Protein AF-A0A960R2U3-F1 (afdb_monomer_lite)

pLDDT: mean 82.71, std 17.91, range [37.28, 98.25]

Sequence (118 aa):
MKTSFSLTLAGTAFAAFLAISAPAALHAGDPVASDDFSAAELSGKWNIAKGTWTISDGKLKGVELASDKHAAVATYVAPHTNSKVKLSFQLAGSDGFQLSFNHEKGHLFRVIVTGTGA

Structure (mmCIF, N/CA/C/O backbone):
data_AF-A0A960R2U3-F1
#
_entry.id   AF-A0A960R2U3-F1
#
loop_
_atom_site.group_PDB
_atom_site.id
_atom_site.type_symbol
_atom_site.label_atom_id
_atom_site.label_alt_id
_atom_site.label_comp_id
_atom_site.label_asym_id
_atom_site.label_entity_id
_atom_site.label_seq_id
_atom_site.pdbx_PDB_ins_code
_atom_site.Cartn_x
_atom_site.Cartn_y
_atom_site.Cartn_z
_atom_site.occupancy
_atom_site.B_iso_or_equiv
_atom_site.auth_seq_id
_atom_site.auth_comp_id
_atom_site.auth_asym_id
_atom_site.auth_atom_id
_atom_site.pdbx_PDB_model_num
ATOM 1 N N . MET A 1 1 ? 1.316 -5.048 -98.455 1.00 41.25 1 MET A N 1
ATOM 2 C CA . MET A 1 1 ? 1.355 -5.591 -97.082 1.00 41.25 1 MET A CA 1
ATOM 3 C C . MET A 1 1 ? 1.484 -4.403 -96.136 1.00 41.25 1 MET A C 1
ATOM 5 O O . MET A 1 1 ? 2.478 -3.700 -96.234 1.00 41.25 1 MET A O 1
ATOM 9 N N . LYS A 1 2 ? 0.448 -4.068 -95.357 1.00 37.28 2 LYS A N 1
ATOM 10 C CA . LYS A 1 2 ? 0.469 -2.943 -94.403 1.00 37.28 2 LYS A CA 1
ATOM 11 C C . LYS A 1 2 ? 0.412 -3.537 -93.000 1.00 37.28 2 LYS A C 1
ATOM 13 O O . LYS A 1 2 ? -0.604 -4.116 -92.635 1.00 37.28 2 LYS A O 1
ATOM 18 N N . THR A 1 3 ? 1.512 -3.462 -92.265 1.00 47.00 3 THR A N 1
ATOM 19 C CA . THR A 1 3 ? 1.610 -3.930 -90.881 1.00 47.00 3 THR A CA 1
ATOM 20 C C . THR A 1 3 ? 1.183 -2.798 -89.955 1.00 47.00 3 THR A C 1
ATOM 22 O O . THR A 1 3 ? 1.865 -1.782 -89.857 1.00 47.00 3 THR A O 1
ATOM 25 N N . SER A 1 4 ? 0.037 -2.963 -89.299 1.00 46.25 4 SER A N 1
ATOM 26 C CA . SER A 1 4 ? -0.384 -2.108 -88.188 1.00 46.25 4 SER A CA 1
ATOM 27 C C . SER A 1 4 ? 0.224 -2.640 -86.892 1.00 46.25 4 SER A C 1
ATOM 29 O O . SER A 1 4 ? 0.201 -3.847 -86.657 1.00 46.25 4 SER A O 1
ATOM 31 N N . PHE A 1 5 ? 0.747 -1.750 -86.051 1.00 43.34 5 PHE A N 1
ATOM 32 C CA . PHE A 1 5 ? 1.196 -2.066 -84.694 1.00 43.34 5 PHE A CA 1
ATOM 33 C C . PHE A 1 5 ? 0.186 -1.480 -83.704 1.00 43.34 5 PHE A C 1
ATOM 35 O O . PHE A 1 5 ? -0.102 -0.286 -83.754 1.00 43.34 5 PHE A O 1
ATOM 42 N N . SER A 1 6 ? -0.346 -2.307 -82.806 1.00 48.88 6 SER A N 1
ATOM 43 C CA . SER A 1 6 ? -1.143 -1.851 -81.665 1.00 48.88 6 SER A CA 1
ATOM 44 C C . SER A 1 6 ? -0.314 -2.003 -80.397 1.00 48.88 6 SER A C 1
ATOM 46 O O . SER A 1 6 ? 0.102 -3.107 -80.054 1.00 48.88 6 SER A O 1
ATOM 48 N N . LEU A 1 7 ? -0.080 -0.891 -79.700 1.00 43.38 7 LEU A N 1
ATOM 49 C CA . LEU A 1 7 ? 0.511 -0.877 -78.366 1.00 43.38 7 LEU A CA 1
ATOM 50 C C . LEU A 1 7 ? -0.627 -0.814 -77.343 1.00 43.38 7 LEU A C 1
ATOM 52 O O . LEU A 1 7 ? -1.367 0.166 -77.301 1.00 43.38 7 LEU A O 1
ATOM 56 N N . THR A 1 8 ? -0.767 -1.856 -76.527 1.00 48.53 8 THR A N 1
ATOM 57 C CA . THR A 1 8 ? -1.706 -1.855 -75.398 1.00 48.53 8 THR A CA 1
ATOM 58 C C . THR A 1 8 ? -0.925 -1.494 -74.142 1.00 48.53 8 THR A C 1
ATOM 60 O O . THR A 1 8 ? -0.056 -2.254 -73.718 1.00 48.53 8 THR A O 1
ATOM 63 N N . LEU A 1 9 ? -1.201 -0.327 -73.561 1.00 45.75 9 LEU A N 1
ATOM 64 C CA . LEU A 1 9 ? -0.593 0.102 -72.305 1.00 45.75 9 LEU A CA 1
ATOM 65 C C . LEU A 1 9 ? -1.438 -0.438 -71.142 1.00 45.75 9 LEU A C 1
ATOM 67 O O . LEU A 1 9 ? -2.511 0.086 -70.848 1.00 45.75 9 LEU A O 1
ATOM 71 N N . ALA A 1 10 ? -0.977 -1.512 -70.501 1.00 54.44 10 ALA A N 1
ATOM 72 C CA . ALA A 1 10 ? -1.583 -2.022 -69.276 1.00 54.44 10 ALA A CA 1
ATOM 73 C C . ALA A 1 10 ? -1.178 -1.113 -68.103 1.00 54.44 10 ALA A C 1
ATOM 75 O O . ALA A 1 10 ? -0.077 -1.217 -67.569 1.00 54.44 10 ALA A O 1
ATOM 76 N N . GLY A 1 11 ? -2.050 -0.172 -67.742 1.00 47.31 11 GLY A N 1
ATOM 77 C CA . GLY A 1 11 ? -1.871 0.673 -66.566 1.00 47.31 11 GLY A CA 1
ATOM 78 C C . GLY A 1 11 ? -2.238 -0.087 -65.294 1.00 47.31 11 GLY A C 1
ATOM 79 O O . GLY A 1 11 ? -3.417 -0.229 -64.978 1.00 47.31 11 GLY A O 1
ATOM 80 N N . THR A 1 12 ? -1.245 -0.568 -64.549 1.00 55.59 12 THR A N 1
ATOM 81 C CA . THR A 1 12 ? -1.459 -1.143 -63.216 1.00 55.59 12 THR A CA 1
ATOM 82 C C . THR A 1 12 ? -1.567 -0.003 -62.204 1.00 55.59 12 THR A C 1
ATOM 84 O O . THR A 1 12 ? -0.569 0.622 -61.850 1.00 55.59 12 THR A O 1
ATOM 87 N N . ALA A 1 13 ? -2.780 0.303 -61.743 1.00 54.97 13 ALA A N 1
ATOM 88 C CA . ALA A 1 13 ? -2.982 1.240 -60.643 1.00 54.97 13 ALA A CA 1
ATOM 89 C C . ALA A 1 13 ? -2.470 0.609 -59.337 1.00 54.97 13 ALA A C 1
ATOM 91 O O . ALA A 1 13 ? -3.062 -0.335 -58.817 1.00 54.97 13 ALA A O 1
ATOM 92 N N . PHE A 1 14 ? -1.355 1.116 -58.809 1.00 49.31 14 PHE A N 1
ATOM 93 C CA . PHE A 1 14 ? -0.823 0.701 -57.513 1.00 49.31 14 PHE A CA 1
ATOM 94 C C . PHE A 1 14 ? -1.486 1.543 -56.414 1.00 49.31 14 PHE A C 1
ATOM 96 O O . PHE A 1 14 ? -1.050 2.652 -56.109 1.00 49.31 14 PHE A O 1
ATOM 103 N N . ALA A 1 15 ? -2.585 1.046 -55.846 1.00 55.22 15 ALA A N 1
ATOM 104 C CA . ALA A 1 15 ? -3.194 1.648 -54.665 1.00 55.22 15 ALA A CA 1
ATOM 105 C C . ALA A 1 15 ? -2.358 1.278 -53.430 1.00 55.22 15 ALA A C 1
ATOM 107 O O . ALA A 1 15 ? -2.488 0.185 -52.880 1.00 55.22 15 ALA A O 1
ATOM 108 N N . ALA A 1 16 ? -1.477 2.180 -52.997 1.00 56.56 16 ALA A N 1
ATOM 109 C CA . ALA A 1 16 ? -0.778 2.040 -51.726 1.00 56.56 16 ALA A CA 1
ATOM 110 C C . ALA A 1 16 ? -1.755 2.338 -50.576 1.00 56.56 16 ALA A C 1
ATOM 112 O O . ALA A 1 16 ? -1.985 3.492 -50.216 1.00 56.56 16 ALA A O 1
ATOM 113 N N . PHE A 1 17 ? -2.348 1.293 -50.001 1.00 54.25 17 PHE A N 1
ATOM 114 C CA . PHE A 1 17 ? -3.030 1.395 -48.714 1.00 54.25 17 PHE A CA 1
ATOM 115 C C . PHE A 1 17 ? -1.973 1.555 -47.613 1.00 54.25 17 PHE A C 1
ATOM 117 O O . PHE A 1 17 ? -1.298 0.592 -47.249 1.00 54.25 17 PHE A O 1
ATOM 124 N N . LEU A 1 18 ? -1.832 2.762 -47.058 1.00 52.53 18 LEU A N 1
ATOM 125 C CA . LEU A 1 18 ? -1.189 2.927 -45.755 1.00 52.53 18 LEU A CA 1
ATOM 126 C C . LEU A 1 18 ? -2.138 2.373 -44.690 1.00 52.53 18 LEU A C 1
ATOM 128 O O . LEU A 1 18 ? -3.053 3.054 -44.230 1.00 52.53 18 LEU A O 1
ATOM 132 N N . ALA A 1 19 ? -1.924 1.119 -44.304 1.00 59.62 19 ALA A N 1
ATOM 133 C CA . ALA A 1 19 ? -2.512 0.577 -43.093 1.00 59.62 19 ALA A CA 1
ATOM 134 C C . ALA A 1 19 ? -1.872 1.290 -41.892 1.00 59.62 19 ALA A C 1
ATOM 136 O O . ALA A 1 19 ? -0.755 0.969 -41.487 1.00 59.62 19 ALA A O 1
ATOM 137 N N . ILE A 1 20 ? -2.568 2.281 -41.331 1.00 61.62 20 ILE A N 1
ATOM 138 C CA . ILE A 1 20 ? -2.234 2.820 -40.012 1.00 61.62 20 ILE A CA 1
ATOM 139 C C . ILE A 1 20 ? -2.578 1.713 -39.015 1.00 61.62 20 ILE A C 1
ATOM 141 O O . ILE A 1 20 ? -3.732 1.536 -38.630 1.00 61.62 20 ILE A O 1
ATOM 145 N N . SER A 1 21 ? -1.584 0.905 -38.651 1.00 63.69 21 SER A N 1
ATOM 146 C CA . SER A 1 21 ? -1.728 -0.082 -37.588 1.00 63.69 21 SER A CA 1
ATOM 147 C C . SER A 1 21 ? -2.057 0.653 -36.293 1.00 63.69 21 SER A C 1
ATOM 149 O O . SER A 1 21 ? -1.266 1.484 -35.840 1.00 63.69 21 SER A O 1
ATOM 151 N N . ALA A 1 22 ? -3.220 0.358 -35.706 1.00 67.75 22 ALA A N 1
ATOM 152 C CA . ALA A 1 22 ? -3.548 0.816 -34.362 1.00 67.75 22 ALA A CA 1
ATOM 153 C C . ALA A 1 22 ? -2.396 0.439 -33.412 1.00 67.75 22 ALA A C 1
ATOM 155 O O . ALA A 1 22 ? -1.825 -0.648 -33.571 1.00 67.75 22 ALA A O 1
ATOM 156 N N . PRO A 1 23 ? -2.021 1.309 -32.455 1.00 66.38 23 PRO A N 1
ATOM 157 C CA . PRO A 1 23 ? -0.959 0.989 -31.517 1.00 66.38 23 PRO A CA 1
ATOM 158 C C . PRO A 1 23 ? -1.300 -0.336 -30.842 1.00 66.38 23 PRO A C 1
ATOM 160 O O . PRO A 1 23 ? -2.399 -0.500 -30.307 1.00 66.38 23 PRO A O 1
ATOM 163 N N . ALA A 1 24 ? -0.374 -1.295 -30.922 1.00 66.75 24 ALA A N 1
ATOM 164 C CA . ALA A 1 24 ? -0.543 -2.584 -30.276 1.00 66.75 24 ALA A CA 1
ATOM 165 C C . ALA A 1 24 ? -0.900 -2.335 -28.808 1.00 66.75 24 ALA A C 1
ATOM 167 O O . ALA A 1 24 ? -0.220 -1.562 -28.125 1.00 66.75 24 ALA A O 1
ATOM 168 N N . ALA A 1 25 ? -1.981 -2.958 -28.335 1.00 64.50 25 ALA A N 1
ATOM 169 C CA . ALA A 1 25 ? -2.332 -2.890 -26.929 1.00 64.50 25 ALA A CA 1
ATOM 170 C C . ALA A 1 25 ? -1.105 -3.348 -26.133 1.00 64.50 25 ALA A C 1
ATOM 172 O O . ALA A 1 25 ? -0.634 -4.476 -26.297 1.00 64.50 25 ALA A O 1
ATOM 173 N N . LEU A 1 26 ? -0.538 -2.449 -25.326 1.00 62.06 26 LEU A N 1
ATOM 174 C CA . LEU A 1 26 ? 0.578 -2.777 -24.452 1.00 62.06 26 LEU A CA 1
ATOM 175 C C . LEU A 1 26 ? 0.096 -3.884 -23.514 1.00 62.06 26 LEU A C 1
ATOM 177 O O . LEU A 1 26 ? -0.616 -3.601 -22.549 1.00 62.06 26 LEU A O 1
ATOM 181 N N . HIS A 1 27 ? 0.490 -5.129 -23.764 1.00 64.88 27 HIS A N 1
ATOM 182 C CA . HIS A 1 27 ? 0.369 -6.185 -22.769 1.00 64.88 27 HIS A CA 1
ATOM 183 C C . HIS A 1 27 ? 1.279 -5.806 -21.598 1.00 64.88 27 HIS A C 1
ATOM 185 O O . HIS A 1 27 ? 2.394 -5.320 -21.789 1.00 64.88 27 HIS A O 1
ATOM 191 N N . ALA A 1 28 ? 0.770 -5.887 -20.368 1.00 69.19 28 ALA A N 1
ATOM 192 C CA . ALA A 1 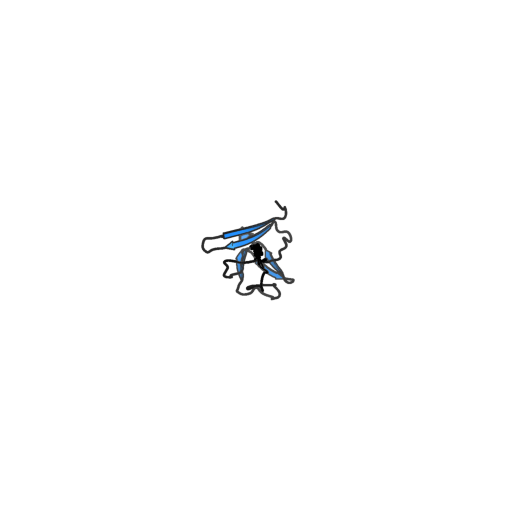28 ? 1.650 -5.764 -19.214 1.00 69.19 28 ALA A CA 1
ATOM 193 C C . ALA A 1 28 ? 2.569 -6.993 -19.223 1.00 69.19 28 ALA A C 1
ATOM 195 O O . ALA A 1 28 ? 2.060 -8.110 -19.239 1.00 69.19 28 ALA A O 1
ATOM 196 N N . GLY A 1 29 ? 3.885 -6.781 -19.282 1.00 77.44 29 GLY A N 1
ATOM 197 C CA . GLY A 1 29 ? 4.848 -7.849 -19.017 1.00 77.44 29 GLY A CA 1
ATOM 198 C C . GLY A 1 29 ? 4.806 -8.271 -17.547 1.00 77.44 29 GLY A C 1
ATOM 199 O O . GLY A 1 29 ? 3.959 -7.801 -16.779 1.00 77.44 29 GLY A O 1
ATOM 200 N N . ASP A 1 30 ? 5.742 -9.128 -17.154 1.00 86.12 30 ASP A N 1
ATOM 201 C CA . ASP A 1 30 ? 5.879 -9.541 -15.759 1.00 86.12 30 ASP A CA 1
ATOM 202 C C . ASP A 1 30 ? 6.083 -8.329 -14.832 1.00 86.12 30 ASP A C 1
ATOM 204 O O . ASP A 1 30 ? 6.714 -7.335 -15.222 1.00 86.12 30 ASP A O 1
ATOM 208 N N . PRO A 1 31 ? 5.535 -8.364 -13.603 1.00 88.81 31 PRO A N 1
ATOM 209 C CA . PRO A 1 31 ? 5.711 -7.272 -12.663 1.00 88.81 31 PRO A CA 1
ATOM 210 C C . PRO A 1 31 ? 7.191 -7.130 -12.289 1.00 88.81 31 PRO A C 1
ATOM 212 O O . PRO A 1 31 ? 7.816 -8.061 -11.795 1.00 88.81 31 PRO A O 1
ATOM 215 N N . VAL A 1 32 ? 7.740 -5.926 -12.462 1.00 90.31 32 VAL A N 1
ATOM 216 C CA . VAL A 1 32 ? 9.105 -5.586 -12.007 1.00 90.31 32 VAL A CA 1
ATOM 217 C C . VAL A 1 32 ? 9.216 -5.486 -10.480 1.00 90.31 32 VAL A C 1
ATOM 219 O O . VAL A 1 32 ? 10.313 -5.471 -9.929 1.00 90.31 32 VAL A O 1
ATOM 222 N N . ALA A 1 33 ? 8.076 -5.384 -9.798 1.00 90.56 33 ALA A N 1
ATOM 223 C CA . ALA A 1 33 ? 7.948 -5.424 -8.353 1.00 90.56 33 ALA A CA 1
ATOM 224 C C . ALA A 1 33 ? 6.573 -5.988 -7.988 1.00 90.56 33 ALA A C 1
ATOM 226 O O . ALA A 1 33 ? 5.562 -5.605 -8.584 1.00 90.56 33 ALA A O 1
ATOM 227 N N . SER A 1 34 ? 6.538 -6.868 -6.996 1.00 92.81 34 SER A N 1
ATOM 228 C CA . SER A 1 34 ? 5.314 -7.467 -6.478 1.00 92.81 34 SER A CA 1
ATOM 229 C C . SER A 1 34 ? 5.495 -7.840 -5.018 1.00 92.81 34 SER A C 1
ATOM 231 O O . SER A 1 34 ? 6.575 -8.270 -4.618 1.00 92.81 34 SER A O 1
ATOM 233 N N . ASP A 1 35 ? 4.416 -7.729 -4.261 1.00 95.00 35 ASP A N 1
ATOM 234 C CA . ASP A 1 35 ? 4.288 -8.307 -2.933 1.00 95.00 35 ASP A CA 1
ATOM 235 C C . ASP A 1 35 ? 2.895 -8.933 -2.868 1.00 95.00 35 ASP A C 1
ATOM 237 O O . ASP A 1 35 ? 1.896 -8.257 -3.126 1.00 95.00 35 ASP A O 1
ATOM 241 N N . ASP A 1 36 ? 2.846 -10.242 -2.647 1.00 95.31 36 ASP A N 1
ATOM 242 C CA . ASP A 1 36 ? 1.606 -11.009 -2.528 1.00 95.31 36 ASP A CA 1
A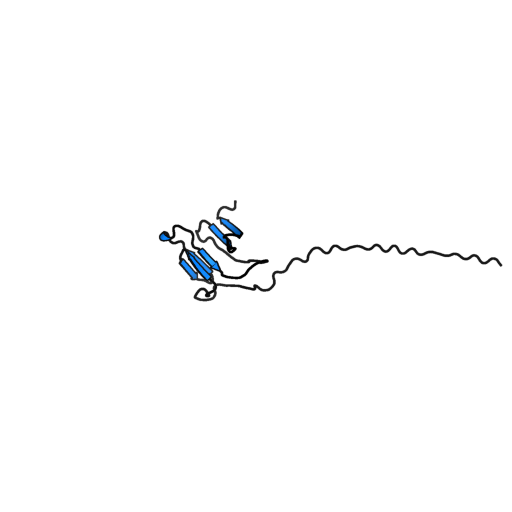TOM 243 C C . ASP A 1 36 ? 1.209 -11.235 -1.063 1.00 95.31 36 ASP A C 1
ATOM 245 O O . ASP A 1 36 ? 0.189 -11.869 -0.799 1.00 95.31 36 ASP A O 1
ATOM 249 N N . PHE A 1 37 ? 2.004 -10.707 -0.123 1.00 96.56 37 PHE A N 1
ATOM 250 C CA . PHE A 1 37 ? 1.816 -10.845 1.317 1.00 96.56 37 PHE A CA 1
ATOM 251 C C . PHE A 1 37 ? 1.734 -12.305 1.791 1.00 96.56 37 PHE A C 1
ATOM 253 O O . PHE A 1 37 ? 1.051 -12.608 2.769 1.00 96.56 37 PHE A O 1
ATOM 260 N N . SER A 1 38 ? 2.434 -13.218 1.109 1.00 96.00 38 SER A N 1
ATOM 261 C CA . SER A 1 38 ? 2.603 -14.612 1.542 1.00 96.00 38 SER A CA 1
ATOM 262 C C . SER A 1 38 ? 3.612 -14.774 2.687 1.00 96.00 38 SER A C 1
ATOM 264 O O . SER A 1 38 ? 3.566 -15.765 3.418 1.00 96.00 38 SER A O 1
ATOM 266 N N . ALA A 1 39 ? 4.516 -13.807 2.866 1.00 94.75 39 ALA A N 1
ATOM 267 C CA . ALA A 1 39 ? 5.474 -13.785 3.967 1.00 94.75 39 ALA A CA 1
ATOM 268 C C . ALA A 1 39 ? 4.810 -13.405 5.302 1.00 94.75 39 ALA A C 1
ATOM 270 O O . ALA A 1 39 ? 3.802 -12.707 5.337 1.00 94.75 39 ALA A O 1
ATOM 271 N N . ALA A 1 40 ? 5.411 -13.824 6.420 1.00 93.06 40 ALA A N 1
ATOM 272 C CA . ALA A 1 40 ? 4.921 -13.472 7.757 1.00 93.06 40 ALA A CA 1
ATOM 273 C C . ALA A 1 40 ? 5.127 -11.985 8.105 1.00 93.06 40 ALA A C 1
ATOM 275 O O . ALA A 1 40 ? 4.391 -11.427 8.916 1.00 93.06 40 ALA A O 1
ATOM 276 N N . GLU A 1 41 ? 6.123 -11.346 7.491 1.00 93.88 41 GLU A N 1
ATOM 277 C CA . GLU A 1 41 ? 6.515 -9.963 7.753 1.00 93.88 41 GLU A CA 1
ATOM 278 C C . GLU A 1 41 ? 6.687 -9.190 6.445 1.00 93.88 41 GLU A C 1
ATOM 280 O O . GLU A 1 41 ? 6.980 -9.764 5.392 1.00 93.88 41 GLU A O 1
ATOM 285 N N . LEU A 1 42 ? 6.518 -7.868 6.518 1.00 94.75 42 LEU A N 1
ATOM 286 C CA . LEU A 1 42 ? 6.747 -6.996 5.375 1.00 94.75 42 LEU A CA 1
ATOM 287 C C . LEU A 1 42 ? 8.226 -6.978 5.002 1.00 94.75 42 LEU A C 1
ATOM 289 O O . LEU A 1 42 ? 9.105 -6.833 5.851 1.00 94.75 42 LEU A O 1
ATOM 293 N N . SER A 1 43 ? 8.495 -7.046 3.702 1.00 92.31 43 SER A N 1
ATOM 294 C CA . SER A 1 43 ? 9.847 -6.841 3.197 1.00 92.31 43 SER A CA 1
ATOM 295 C C . SER A 1 43 ? 10.351 -5.427 3.518 1.00 92.31 43 SER A C 1
ATOM 297 O O . SER A 1 43 ? 9.575 -4.474 3.627 1.00 92.31 43 SER A O 1
ATOM 299 N N . GLY A 1 44 ? 11.675 -5.247 3.547 1.00 92.75 44 GLY A N 1
ATOM 300 C CA . GLY A 1 44 ? 12.309 -3.932 3.730 1.00 92.75 44 GLY A CA 1
ATOM 301 C C . GLY A 1 44 ? 12.028 -2.908 2.616 1.00 92.75 44 GLY A C 1
ATOM 302 O O . GLY A 1 44 ? 12.586 -1.814 2.635 1.00 92.75 44 GLY A O 1
ATOM 303 N N . LYS A 1 45 ? 11.195 -3.245 1.621 1.00 94.25 45 LYS A N 1
ATOM 304 C CA . LYS A 1 45 ? 10.681 -2.307 0.613 1.00 94.25 45 LYS A CA 1
ATOM 305 C C . LYS A 1 45 ? 9.526 -1.459 1.134 1.00 94.25 45 LYS A C 1
ATOM 307 O O . LYS A 1 45 ? 9.245 -0.416 0.546 1.00 94.25 45 LYS A O 1
ATOM 312 N N . TRP A 1 46 ? 8.864 -1.880 2.206 1.00 96.88 46 TRP A N 1
ATOM 313 C CA . TRP A 1 46 ? 7.781 -1.123 2.815 1.00 96.88 46 TRP A CA 1
ATOM 314 C C . TRP A 1 46 ? 8.309 -0.162 3.876 1.00 96.88 46 TRP A C 1
ATOM 316 O O . TRP A 1 46 ? 9.019 -0.553 4.796 1.00 96.88 46 TRP A O 1
ATOM 326 N N . ASN A 1 47 ? 7.914 1.103 3.764 1.00 95.75 47 ASN A N 1
ATOM 327 C CA . ASN A 1 47 ? 8.099 2.108 4.800 1.00 95.75 47 ASN A CA 1
ATOM 328 C C . ASN A 1 47 ? 6.753 2.394 5.477 1.00 95.75 47 ASN A C 1
ATOM 330 O O . ASN A 1 47 ? 5.815 2.852 4.816 1.00 95.75 47 ASN A O 1
ATOM 334 N N . ILE A 1 48 ? 6.665 2.137 6.781 1.00 96.88 48 ILE A N 1
ATOM 335 C CA . ILE A 1 48 ? 5.469 2.392 7.586 1.00 96.88 48 ILE A CA 1
ATOM 336 C C . ILE A 1 48 ? 5.591 3.768 8.237 1.00 96.88 48 ILE A C 1
ATOM 338 O O . ILE A 1 48 ? 6.392 3.966 9.144 1.00 96.88 48 ILE A O 1
ATOM 342 N N . ALA A 1 49 ? 4.790 4.724 7.768 1.00 96.00 49 ALA A N 1
ATOM 343 C CA . ALA A 1 49 ? 4.815 6.094 8.275 1.00 96.00 49 ALA A CA 1
ATOM 344 C C . ALA A 1 49 ? 3.768 6.343 9.370 1.00 96.00 49 ALA A C 1
ATOM 346 O O . ALA A 1 49 ? 4.009 7.148 10.272 1.00 96.00 49 ALA A O 1
ATOM 347 N N . LYS A 1 50 ? 2.593 5.706 9.257 1.00 98.25 50 LYS A N 1
ATOM 348 C CA . LYS A 1 50 ? 1.425 5.923 10.126 1.00 98.25 50 LYS A CA 1
ATOM 349 C C . LYS A 1 50 ? 0.591 4.660 10.289 1.00 98.25 50 LYS A C 1
ATOM 351 O O . LYS A 1 50 ? 0.483 3.869 9.346 1.00 98.25 50 LYS A O 1
ATOM 356 N N . GLY A 1 51 ? -0.079 4.545 11.432 1.00 97.88 51 GLY A N 1
ATOM 357 C CA . GLY A 1 51 ? -0.926 3.408 11.770 1.00 97.88 51 GLY A CA 1
ATOM 358 C C . GLY A 1 51 ? 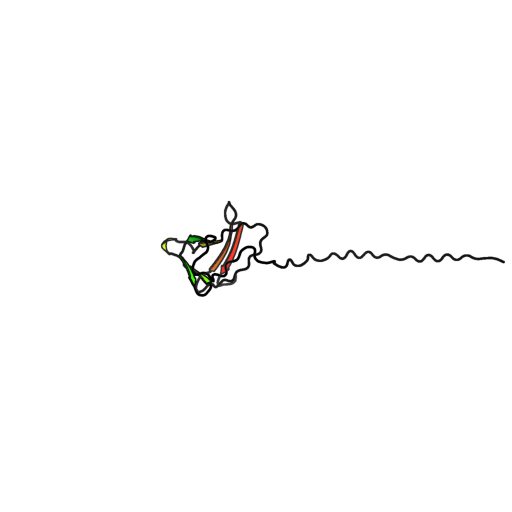-0.140 2.141 12.111 1.00 97.88 51 GLY A C 1
ATOM 359 O O . GLY A 1 51 ? 1.089 2.136 12.176 1.00 97.88 51 GLY A O 1
ATOM 360 N N . THR A 1 52 ? -0.865 1.043 12.302 1.00 97.06 52 THR A N 1
ATOM 361 C CA . THR A 1 52 ? -0.290 -0.303 12.394 1.00 97.06 52 THR A CA 1
ATOM 362 C C . THR A 1 52 ? -0.569 -1.077 11.117 1.00 97.06 52 THR A C 1
ATOM 364 O O . THR A 1 52 ? -1.618 -0.914 10.494 1.00 97.06 52 THR A O 1
ATOM 367 N N . TRP A 1 53 ? 0.389 -1.907 10.714 1.00 97.88 53 TRP A N 1
ATOM 368 C CA . TRP A 1 53 ? 0.314 -2.692 9.490 1.00 97.88 53 TRP A CA 1
ATOM 369 C C . TRP A 1 53 ? 0.719 -4.129 9.785 1.00 97.88 53 TRP A C 1
ATOM 371 O O . TRP A 1 53 ? 1.811 -4.370 10.293 1.00 97.88 53 TRP A O 1
ATOM 381 N N . THR A 1 54 ? -0.165 -5.076 9.485 1.00 97.00 54 THR A N 1
ATOM 382 C CA . THR A 1 54 ? 0.068 -6.504 9.724 1.00 97.00 54 THR A CA 1
ATOM 383 C C . THR A 1 54 ? -0.293 -7.315 8.494 1.00 97.00 54 THR A C 1
ATOM 385 O O . THR A 1 54 ? -1.296 -7.028 7.837 1.00 97.00 54 THR A O 1
ATOM 388 N N . ILE A 1 55 ? 0.489 -8.354 8.210 1.00 97.44 55 ILE A N 1
ATOM 389 C CA . ILE A 1 55 ? 0.112 -9.364 7.225 1.00 97.44 55 ILE A CA 1
ATOM 390 C C . ILE A 1 55 ? -0.746 -10.424 7.921 1.00 97.44 55 ILE A C 1
ATOM 392 O O . ILE A 1 55 ? -0.383 -10.938 8.977 1.00 97.44 55 ILE A O 1
ATOM 396 N N . SER A 1 56 ? -1.901 -10.734 7.340 1.00 94.25 56 SER A N 1
ATOM 397 C CA . SER A 1 56 ? -2.812 -11.784 7.801 1.00 94.25 56 SER A CA 1
ATOM 398 C C . SER A 1 56 ? -3.619 -12.317 6.622 1.00 94.25 56 SER A C 1
ATOM 400 O O . SER A 1 56 ? -4.123 -11.521 5.830 1.00 94.25 56 SER A O 1
ATOM 402 N N . ASP A 1 57 ? -3.759 -13.638 6.509 1.00 91.62 57 ASP A N 1
ATOM 403 C CA . ASP A 1 57 ? -4.544 -14.307 5.458 1.00 91.62 57 ASP A CA 1
ATOM 404 C C . ASP A 1 57 ? -4.166 -13.883 4.022 1.00 91.62 57 ASP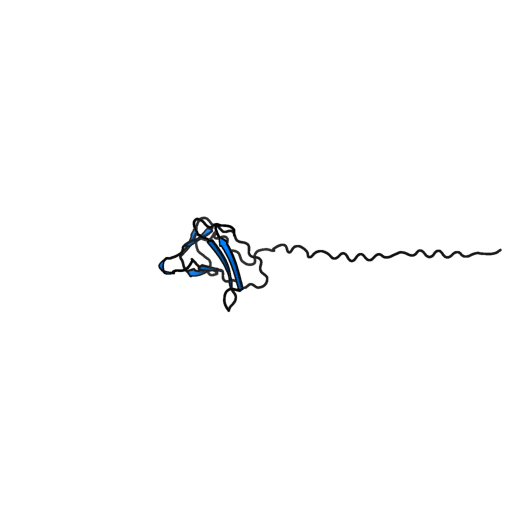 A C 1
ATOM 406 O O . ASP A 1 57 ? -5.034 -13.675 3.172 1.00 91.62 57 ASP A O 1
ATOM 410 N N . GLY A 1 58 ? -2.866 -13.701 3.753 1.00 94.31 58 GLY A N 1
ATOM 411 C CA . GLY A 1 58 ? -2.369 -13.263 2.440 1.00 94.31 58 GLY A CA 1
ATOM 412 C C . GLY A 1 58 ? -2.719 -11.810 2.098 1.00 94.31 58 GLY A C 1
ATOM 413 O O . GLY A 1 58 ? -2.789 -11.440 0.927 1.00 94.31 58 GLY A O 1
ATOM 414 N N . LYS A 1 59 ? -3.019 -10.983 3.106 1.00 95.56 59 LYS A N 1
ATOM 415 C CA . LYS A 1 59 ? -3.397 -9.577 2.939 1.00 95.56 59 LYS A CA 1
ATOM 416 C C . LYS A 1 59 ? -2.608 -8.700 3.890 1.00 95.56 59 LYS A C 1
ATOM 418 O O . LYS A 1 59 ? -2.460 -9.012 5.069 1.00 95.56 59 LYS A O 1
ATOM 423 N N . LEU A 1 60 ? -2.198 -7.545 3.392 1.00 97.31 60 LEU A N 1
ATOM 424 C CA . LEU A 1 60 ? -1.701 -6.466 4.223 1.00 97.31 60 LEU A CA 1
ATOM 425 C C . LEU A 1 60 ? -2.874 -5.632 4.756 1.00 97.31 60 LEU A C 1
ATOM 427 O O . LEU A 1 60 ? -3.625 -5.037 3.983 1.00 97.31 60 LEU A O 1
ATOM 431 N N . LYS A 1 61 ? -3.022 -5.576 6.081 1.00 96.38 61 LYS A N 1
ATOM 432 C CA . LYS A 1 61 ? -4.057 -4.803 6.773 1.00 96.38 61 LYS A CA 1
ATOM 433 C C . LYS A 1 61 ? -3.444 -3.593 7.469 1.00 96.38 61 LYS A C 1
ATOM 435 O O . LYS A 1 61 ? -2.599 -3.762 8.342 1.00 96.38 61 LYS A O 1
ATOM 440 N N . GLY A 1 62 ? -3.914 -2.400 7.111 1.00 96.31 62 GLY A N 1
ATOM 441 C CA . GLY A 1 62 ? -3.614 -1.151 7.811 1.00 96.31 62 GLY A CA 1
ATOM 442 C C . GLY A 1 62 ? -4.725 -0.780 8.794 1.00 96.31 62 GLY A C 1
ATOM 443 O O . GLY A 1 62 ? -5.905 -0.904 8.464 1.00 96.31 62 GLY A O 1
ATOM 444 N N . VAL A 1 63 ? -4.363 -0.323 9.992 1.00 96.31 63 VAL A N 1
ATOM 445 C CA . VAL A 1 63 ? -5.296 0.200 11.001 1.00 96.31 63 VAL A CA 1
ATOM 446 C C . VAL A 1 63 ? -4.810 1.565 11.472 1.00 96.31 63 VAL A C 1
ATOM 448 O O . VAL A 1 63 ? -3.640 1.742 11.813 1.00 96.31 63 VAL A O 1
ATOM 451 N N . GLU A 1 64 ? -5.709 2.547 11.467 1.00 96.94 64 GLU A N 1
ATOM 452 C CA . GLU A 1 64 ? -5.412 3.894 11.951 1.00 96.94 64 GLU A CA 1
ATOM 453 C C . GLU A 1 64 ? -5.163 3.891 13.458 1.00 96.94 64 GLU A C 1
ATOM 455 O O . GLU A 1 64 ? -5.805 3.165 14.219 1.00 96.94 64 GLU A O 1
ATOM 460 N N . LEU A 1 65 ? -4.250 4.750 13.901 1.00 97.19 65 LEU A N 1
ATOM 461 C CA . LEU A 1 65 ? -4.052 5.022 15.316 1.00 97.19 65 LEU A CA 1
ATOM 462 C C . LEU A 1 65 ? -4.628 6.396 15.636 1.00 97.19 65 LEU A C 1
ATOM 464 O O . LEU A 1 65 ? -4.265 7.392 15.014 1.00 97.19 65 LEU A O 1
ATOM 468 N N . ALA A 1 66 ? -5.472 6.481 16.664 1.00 96.06 66 ALA A N 1
ATOM 469 C CA . ALA A 1 66 ? -6.058 7.755 17.084 1.00 96.06 66 ALA A CA 1
ATOM 470 C C . ALA A 1 66 ? -4.988 8.818 17.415 1.00 96.06 66 ALA A C 1
ATOM 472 O O . ALA A 1 66 ? -5.187 10.008 17.172 1.00 96.06 66 ALA A O 1
ATOM 473 N N . SER A 1 67 ? -3.826 8.390 17.922 1.00 97.19 67 SER A N 1
ATOM 474 C CA . SER A 1 67 ? -2.683 9.261 18.214 1.00 97.19 67 SER A CA 1
ATOM 475 C C . SER A 1 67 ? -2.070 9.907 16.973 1.00 97.19 67 SER A C 1
ATOM 477 O O . SER A 1 67 ? -1.500 10.990 17.080 1.00 97.19 67 SER A O 1
ATOM 479 N N . ASP A 1 68 ? -2.189 9.270 15.806 1.00 96.69 68 ASP A N 1
ATOM 480 C CA . ASP A 1 68 ? -1.652 9.802 14.557 1.00 96.69 68 ASP A CA 1
ATOM 481 C C . ASP A 1 68 ? -2.491 10.952 14.001 1.00 96.69 68 ASP A C 1
ATOM 483 O O . ASP A 1 68 ? -1.959 11.763 13.242 1.00 96.69 68 ASP A O 1
ATOM 487 N N . LYS A 1 69 ? -3.780 11.034 14.377 1.00 96.44 69 LYS A N 1
ATOM 488 C CA . LYS A 1 69 ? -4.753 11.997 13.823 1.00 96.44 69 LYS A CA 1
ATOM 489 C C . LYS A 1 69 ? -4.712 12.031 12.287 1.00 96.44 69 LYS A C 1
ATOM 491 O O . LYS A 1 69 ? -4.851 13.084 11.668 1.00 96.44 69 LYS A O 1
ATOM 496 N N . HIS A 1 70 ? -4.442 10.875 11.693 1.00 95.44 70 HIS A N 1
ATOM 497 C CA . HIS A 1 70 ? -4.171 10.688 10.279 1.00 95.44 70 HIS A CA 1
ATOM 498 C C . HIS A 1 70 ? -4.494 9.239 9.906 1.00 95.44 70 HIS A C 1
ATOM 500 O O . HIS A 1 70 ? -4.365 8.341 10.740 1.00 95.44 70 HIS A O 1
ATOM 506 N N . ALA A 1 71 ? -4.839 9.014 8.639 1.00 95.25 71 ALA A N 1
ATOM 507 C CA . ALA A 1 71 ? -5.004 7.673 8.097 1.00 95.25 71 ALA A CA 1
ATOM 508 C C . ALA A 1 71 ? -3.725 6.829 8.225 1.00 95.25 71 ALA A C 1
ATOM 510 O O . ALA A 1 71 ? -2.612 7.369 8.272 1.00 95.25 71 ALA A O 1
ATOM 511 N N . ALA A 1 72 ? -3.873 5.505 8.227 1.00 97.62 72 ALA A N 1
ATOM 512 C CA . ALA A 1 72 ? -2.748 4.580 8.154 1.00 97.62 72 ALA A CA 1
ATOM 513 C C . ALA A 1 72 ? -2.028 4.739 6.805 1.00 97.62 72 ALA A C 1
ATOM 515 O O . ALA A 1 72 ? -2.661 4.759 5.749 1.00 97.62 72 ALA A O 1
ATOM 516 N N . VAL A 1 73 ? -0.696 4.849 6.829 1.00 97.06 73 VAL A N 1
ATOM 517 C CA . VAL A 1 73 ? 0.121 5.085 5.629 1.00 97.06 73 VAL A CA 1
ATOM 518 C C . VAL A 1 73 ? 1.305 4.129 5.600 1.00 97.06 73 VAL A C 1
ATOM 520 O O . VAL A 1 73 ? 2.202 4.207 6.442 1.00 97.06 73 VAL A O 1
ATOM 523 N N . ALA A 1 74 ? 1.329 3.292 4.566 1.00 97.25 74 ALA A N 1
ATOM 524 C CA . ALA A 1 74 ? 2.475 2.495 4.156 1.00 97.25 74 ALA A CA 1
ATOM 525 C C . ALA A 1 74 ? 2.878 2.878 2.729 1.00 97.25 74 ALA A C 1
ATOM 527 O O . ALA A 1 74 ? 2.027 3.127 1.875 1.00 97.25 74 ALA A O 1
ATOM 528 N N . THR A 1 75 ? 4.182 2.940 2.469 1.00 95.00 75 THR A N 1
ATOM 529 C CA . THR A 1 75 ? 4.740 3.258 1.149 1.00 95.00 75 THR A CA 1
ATOM 530 C C . THR A 1 75 ? 5.609 2.111 0.669 1.00 95.00 75 THR A C 1
ATOM 532 O O . THR A 1 75 ? 6.561 1.742 1.351 1.00 95.00 75 THR A O 1
ATOM 535 N N . TYR A 1 76 ? 5.322 1.586 -0.521 1.00 94.69 76 TYR A N 1
ATOM 536 C CA . TYR A 1 76 ? 6.227 0.668 -1.204 1.00 94.69 76 TYR A CA 1
ATOM 537 C C . TYR A 1 76 ? 7.293 1.465 -1.963 1.00 94.69 76 TYR A C 1
ATOM 539 O O . TYR A 1 76 ? 6.979 2.236 -2.872 1.00 94.69 76 TYR A O 1
ATOM 547 N N . VAL A 1 77 ? 8.558 1.309 -1.582 1.00 91.62 77 VAL A N 1
ATOM 548 C CA . VAL A 1 77 ? 9.674 2.083 -2.131 1.00 91.62 77 VAL A CA 1
ATOM 549 C C . VAL A 1 77 ? 10.198 1.412 -3.399 1.00 91.62 77 VAL A C 1
ATOM 551 O O . VAL A 1 77 ? 10.956 0.438 -3.350 1.00 91.62 77 VAL A O 1
ATOM 554 N N . ALA A 1 78 ? 9.813 1.964 -4.550 1.00 88.88 78 ALA A N 1
ATOM 555 C CA . ALA A 1 78 ? 10.306 1.540 -5.854 1.00 88.88 78 ALA A CA 1
ATOM 556 C C . ALA A 1 78 ? 10.438 2.717 -6.839 1.00 88.88 78 ALA A C 1
ATOM 558 O O . ALA A 1 78 ? 9.570 3.600 -6.869 1.00 88.88 78 ALA A O 1
ATOM 559 N N . PRO A 1 79 ? 11.495 2.730 -7.676 1.00 87.25 79 PRO A N 1
ATOM 560 C CA . PRO A 1 79 ? 11.606 3.690 -8.767 1.00 87.25 79 PRO A CA 1
ATOM 561 C C . PRO A 1 79 ? 10.487 3.461 -9.793 1.00 87.25 79 PRO A C 1
ATOM 563 O O . PRO A 1 79 ? 10.137 2.322 -10.104 1.00 87.25 79 PRO A O 1
ATOM 566 N N . HIS A 1 80 ? 9.919 4.544 -10.325 1.00 86.56 80 HIS A N 1
ATOM 567 C CA . HIS A 1 80 ? 8.833 4.490 -11.304 1.00 86.56 80 HIS A CA 1
ATOM 568 C C . HIS A 1 80 ? 8.870 5.700 -12.250 1.00 86.56 80 HIS A C 1
ATOM 570 O O . HIS A 1 80 ? 9.347 6.774 -11.889 1.00 86.56 80 HIS A O 1
ATOM 576 N N . THR A 1 81 ? 8.378 5.532 -13.482 1.00 85.44 81 THR A N 1
ATOM 577 C CA . THR A 1 81 ? 8.266 6.621 -14.477 1.00 85.44 81 THR A CA 1
ATOM 578 C C . THR A 1 81 ? 7.093 6.362 -15.420 1.00 85.44 81 THR A C 1
ATOM 580 O O . T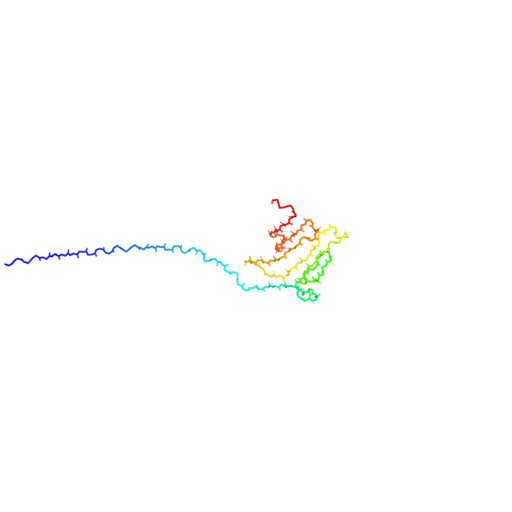HR A 1 81 ? 6.137 7.126 -15.427 1.00 85.44 81 THR A O 1
ATOM 583 N N . ASN A 1 82 ? 7.121 5.235 -16.143 1.00 87.25 82 ASN A N 1
ATOM 584 C CA . ASN A 1 82 ? 6.057 4.781 -17.046 1.00 87.25 82 ASN A CA 1
ATOM 585 C C . ASN A 1 82 ? 5.516 3.438 -16.549 1.00 87.25 82 ASN A C 1
ATOM 587 O O . ASN A 1 82 ? 5.888 2.378 -17.052 1.00 87.25 82 ASN A O 1
ATOM 591 N N . SER A 1 83 ? 4.698 3.487 -15.501 1.00 86.19 83 SER A N 1
ATOM 592 C CA . SER A 1 83 ? 4.353 2.297 -14.722 1.00 86.19 83 SER A CA 1
ATOM 593 C C . SER A 1 83 ? 2.898 1.884 -14.889 1.00 86.19 83 SER A C 1
ATOM 595 O O . SER A 1 83 ? 1.997 2.715 -14.972 1.00 86.19 83 SER A O 1
ATOM 597 N N . LYS A 1 84 ? 2.669 0.570 -14.864 1.00 89.25 84 LYS A N 1
ATOM 598 C CA . LYS A 1 84 ? 1.353 -0.023 -14.624 1.00 89.25 84 LYS A CA 1
ATOM 599 C C . LYS A 1 84 ? 1.330 -0.563 -13.203 1.00 89.25 84 LYS A C 1
ATOM 601 O O . LYS A 1 84 ? 2.216 -1.329 -12.835 1.00 89.25 84 LYS A O 1
ATOM 606 N N . VAL A 1 85 ? 0.316 -0.190 -12.429 1.00 91.00 85 VAL A N 1
ATOM 607 C CA . VAL A 1 85 ? 0.085 -0.751 -11.094 1.00 91.00 85 VAL A CA 1
ATOM 608 C C . VAL A 1 85 ? -1.195 -1.550 -11.096 1.00 91.00 85 VAL A C 1
ATOM 610 O O . VAL A 1 85 ? -2.238 -1.075 -11.536 1.00 91.00 85 VAL A O 1
ATOM 613 N N . LYS A 1 86 ? -1.092 -2.768 -10.576 1.00 92.38 86 LYS A N 1
ATOM 614 C CA . LYS A 1 86 ? -2.217 -3.649 -10.311 1.00 92.38 86 LYS A CA 1
ATOM 615 C C . LYS A 1 86 ? -2.173 -4.012 -8.836 1.00 92.38 86 LYS A C 1
ATOM 617 O O . LYS A 1 86 ? -1.154 -4.498 -8.359 1.00 92.38 86 LYS A O 1
ATOM 622 N N . LEU A 1 87 ? -3.276 -3.783 -8.140 1.00 94.44 87 LEU A N 1
ATOM 623 C CA . LEU A 1 87 ? -3.458 -4.181 -6.752 1.00 94.44 87 LEU A CA 1
ATOM 624 C C . LEU A 1 87 ? -4.907 -4.607 -6.539 1.00 94.44 87 LEU A C 1
ATOM 626 O O . LEU A 1 87 ? -5.793 -4.195 -7.287 1.00 94.44 87 LEU A O 1
ATOM 630 N N . SER A 1 88 ? -5.130 -5.414 -5.510 1.00 95.06 88 SER A N 1
ATOM 631 C CA . SER A 1 88 ? -6.465 -5.696 -4.983 1.00 95.06 88 SER A CA 1
ATOM 632 C C . SER A 1 88 ? -6.598 -5.011 -3.630 1.00 95.06 88 SER A C 1
ATOM 634 O O . SER A 1 88 ? -5.636 -4.970 -2.867 1.00 95.06 88 SER A O 1
ATOM 636 N N . PHE A 1 89 ? -7.775 -4.474 -3.330 1.00 94.50 89 PHE A N 1
ATOM 637 C CA . PHE A 1 89 ? -8.056 -3.826 -2.052 1.00 94.50 89 PHE A CA 1
ATOM 638 C C . PHE A 1 89 ? -9.454 -4.211 -1.561 1.00 94.50 89 PHE A C 1
ATOM 640 O O . PHE A 1 89 ? -10.301 -4.668 -2.328 1.00 94.50 89 PHE A O 1
ATOM 647 N N . GLN A 1 90 ? -9.688 -4.017 -0.267 1.00 92.81 90 GLN A N 1
ATOM 648 C CA . GLN A 1 90 ? -10.981 -4.194 0.381 1.00 92.81 90 GLN A CA 1
ATOM 649 C C . GLN A 1 90 ? -11.119 -3.111 1.451 1.00 92.81 90 GLN A C 1
ATOM 651 O O . GLN A 1 90 ? -10.185 -2.908 2.221 1.00 92.81 90 GLN A O 1
ATOM 656 N N . LEU A 1 91 ? -12.271 -2.438 1.523 1.00 92.12 91 LEU A N 1
ATOM 657 C CA . LEU A 1 91 ? -12.490 -1.401 2.539 1.00 92.12 91 LEU A CA 1
ATOM 658 C C . LEU A 1 91 ? -12.616 -1.985 3.950 1.00 92.12 91 LEU A C 1
ATOM 660 O O . LEU A 1 91 ? -12.142 -1.381 4.899 1.00 92.12 91 LEU A O 1
ATOM 664 N N . ALA A 1 92 ? -13.223 -3.168 4.097 1.00 90.44 92 ALA A N 1
ATOM 665 C CA . ALA A 1 92 ? -13.306 -3.902 5.368 1.00 90.44 92 ALA A CA 1
ATOM 666 C C . ALA A 1 92 ? -13.758 -3.038 6.572 1.00 90.44 92 ALA A C 1
ATOM 668 O O . ALA A 1 92 ? -13.242 -3.188 7.677 1.00 90.44 92 ALA A O 1
ATOM 669 N N . GLY A 1 93 ? -14.720 -2.134 6.347 1.00 89.25 93 GLY A N 1
ATOM 670 C CA . GLY A 1 93 ? -15.234 -1.199 7.355 1.00 89.25 93 GLY A CA 1
ATOM 671 C C . GLY A 1 93 ? -14.547 0.172 7.391 1.00 89.25 93 GLY A C 1
ATOM 672 O O . GLY A 1 93 ? -14.960 1.011 8.178 1.00 89.25 93 GLY A O 1
ATOM 673 N N . SER A 1 94 ? -13.533 0.414 6.557 1.00 90.69 94 SER A N 1
ATOM 674 C CA . SER A 1 94 ? -12.927 1.735 6.351 1.00 90.69 94 SER A CA 1
ATOM 675 C C . SER A 1 94 ? -13.783 2.623 5.441 1.00 90.69 94 SER A C 1
ATOM 677 O O . SER A 1 94 ? -14.428 2.132 4.510 1.00 90.69 94 SER A O 1
ATOM 679 N N . ASP A 1 95 ? -13.719 3.936 5.665 1.00 90.75 95 ASP A N 1
ATOM 680 C CA . ASP A 1 95 ? -14.414 4.948 4.864 1.00 90.75 95 ASP A CA 1
ATOM 681 C C . ASP A 1 95 ? -13.823 5.104 3.450 1.00 90.75 95 ASP A C 1
ATOM 683 O O . ASP A 1 95 ? -14.508 5.550 2.522 1.00 90.75 95 ASP A O 1
ATOM 687 N N . GLY A 1 96 ? -12.560 4.709 3.247 1.00 92.94 96 GLY A N 1
ATOM 688 C CA . GLY A 1 96 ? -11.929 4.782 1.936 1.00 92.94 96 GLY A CA 1
ATOM 689 C C . GLY A 1 96 ? -10.539 4.158 1.841 1.00 92.94 96 GLY A C 1
ATOM 690 O O . GLY A 1 96 ? -9.896 3.816 2.827 1.00 92.94 96 GLY A O 1
ATOM 691 N N . PHE A 1 97 ? -10.060 4.035 0.608 1.00 94.50 97 PHE A N 1
ATOM 692 C CA . PHE A 1 97 ? -8.724 3.569 0.254 1.00 94.50 97 PHE A CA 1
ATOM 693 C C . PHE A 1 97 ? -8.045 4.597 -0.652 1.00 94.50 97 PHE A C 1
ATOM 695 O O . PHE A 1 97 ? -8.676 5.161 -1.547 1.00 94.50 97 PHE A O 1
ATOM 702 N N . GLN A 1 98 ? -6.753 4.843 -0.434 1.00 94.75 98 GLN A N 1
ATOM 703 C CA . GLN A 1 98 ? -5.980 5.811 -1.209 1.00 94.75 98 GLN A CA 1
ATOM 704 C C . GLN A 1 98 ? -4.696 5.171 -1.739 1.00 94.75 98 GLN A C 1
ATOM 706 O O . GLN A 1 98 ? -3.837 4.760 -0.962 1.00 94.75 98 GLN A O 1
ATOM 711 N N . LEU A 1 99 ? -4.524 5.160 -3.062 1.00 94.94 99 LEU A N 1
ATOM 712 C CA . LEU A 1 99 ? -3.246 4.865 -3.711 1.00 94.94 99 LEU A CA 1
ATOM 713 C C . LEU A 1 99 ? -2.616 6.184 -4.152 1.00 94.94 99 LEU A C 1
ATOM 715 O O . LEU A 1 99 ? -3.144 6.862 -5.032 1.00 94.94 99 LEU A O 1
ATOM 719 N N . SER A 1 100 ? -1.482 6.544 -3.555 1.00 93.88 100 SER A N 1
ATOM 720 C CA . SER A 1 100 ? -0.733 7.746 -3.933 1.00 93.88 100 SER A CA 1
ATOM 721 C C . SER A 1 100 ? 0.511 7.381 -4.726 1.00 93.88 100 SER A C 1
ATOM 723 O O . SER A 1 100 ? 1.264 6.496 -4.329 1.00 93.88 100 SER A O 1
ATOM 725 N N . PHE A 1 101 ? 0.747 8.116 -5.806 1.00 93.12 101 PHE A N 1
ATOM 726 C CA . PHE A 1 101 ? 2.014 8.130 -6.518 1.00 93.12 101 PHE A CA 1
ATOM 727 C C . PHE A 1 101 ? 2.758 9.404 -6.145 1.00 93.12 101 PHE A C 1
ATOM 729 O O . PHE A 1 101 ? 2.251 10.505 -6.365 1.00 93.12 101 PHE A O 1
ATOM 736 N N . ASN A 1 102 ? 3.939 9.260 -5.549 1.00 90.00 102 ASN A N 1
ATOM 737 C CA . ASN A 1 102 ? 4.706 10.379 -5.010 1.00 90.00 102 ASN A CA 1
ATOM 738 C C . ASN A 1 102 ? 5.929 10.662 -5.882 1.00 90.00 102 ASN A C 1
ATOM 740 O O . ASN A 1 102 ? 6.622 9.741 -6.301 1.00 90.00 102 ASN A O 1
ATOM 744 N N . HIS A 1 103 ? 6.224 11.943 -6.076 1.00 84.81 103 HIS A N 1
ATOM 745 C CA . HIS A 1 103 ? 7.521 12.438 -6.532 1.00 84.81 103 HIS A CA 1
ATOM 746 C C . HIS A 1 103 ? 8.250 13.137 -5.370 1.00 84.81 103 HIS A C 1
ATOM 748 O O . HIS A 1 103 ? 7.651 13.396 -4.324 1.00 84.81 103 HIS A O 1
ATOM 754 N N . GLU A 1 104 ? 9.511 13.527 -5.559 1.00 81.19 104 GLU A N 1
ATOM 755 C CA . GLU A 1 104 ? 10.324 14.185 -4.518 1.00 81.19 104 GLU A CA 1
ATOM 756 C C . GLU A 1 104 ? 9.659 15.415 -3.874 1.00 81.19 104 GLU A C 1
ATOM 758 O O . GLU A 1 104 ? 9.874 15.688 -2.697 1.00 81.19 104 GLU A O 1
ATOM 763 N N . LYS A 1 105 ? 8.810 16.145 -4.610 1.00 85.06 105 LYS A N 1
ATOM 764 C CA . LYS A 1 105 ? 8.136 17.363 -4.127 1.00 85.06 105 LYS A CA 1
ATOM 765 C C . LYS A 1 105 ? 6.710 17.128 -3.591 1.00 85.06 105 LYS A C 1
ATOM 767 O O . LYS A 1 105 ? 5.942 18.079 -3.499 1.00 85.06 105 LYS A O 1
ATOM 772 N N . GLY A 1 106 ? 6.307 15.882 -3.309 1.00 85.44 106 GLY A N 1
ATOM 773 C CA . GLY A 1 106 ? 4.949 15.535 -2.850 1.00 85.44 106 GLY A CA 1
ATOM 774 C C . GLY A 1 106 ? 4.181 14.564 -3.758 1.00 85.44 106 GLY A C 1
ATOM 775 O O . GLY A 1 106 ? 4.778 13.763 -4.473 1.00 85.44 106 GLY A O 1
ATOM 776 N N . HIS A 1 107 ? 2.848 14.598 -3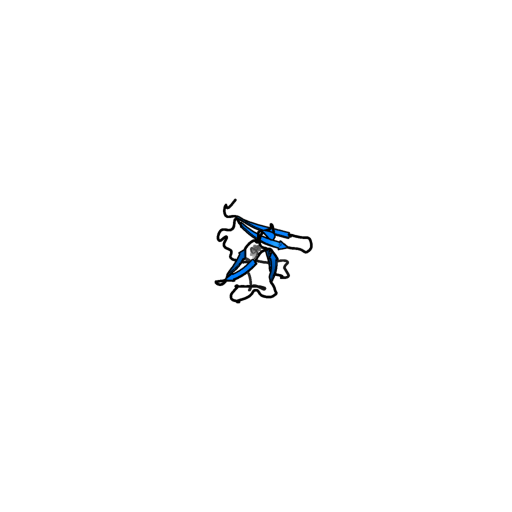.720 1.00 88.62 107 HIS A N 1
ATOM 777 C CA . HIS A 1 107 ? 2.008 13.703 -4.525 1.00 88.62 107 HIS A CA 1
ATOM 778 C C . HIS A 1 107 ? 2.000 14.133 -5.996 1.00 88.62 107 HIS A C 1
ATOM 780 O O . HIS A 1 107 ? 1.632 15.263 -6.302 1.00 88.62 107 HIS A O 1
ATOM 786 N N . LEU A 1 108 ? 2.365 13.222 -6.899 1.00 90.62 108 LEU A N 1
ATOM 787 C CA . LEU A 1 108 ? 2.159 13.395 -8.335 1.00 90.62 108 LEU A CA 1
ATOM 788 C C . LEU A 1 108 ? 0.669 13.250 -8.664 1.00 90.62 108 LEU A C 1
ATOM 790 O O . LEU A 1 108 ? 0.087 14.105 -9.322 1.00 90.62 108 LEU A O 1
ATOM 794 N N . PHE A 1 109 ? 0.048 12.176 -8.171 1.00 92.50 109 PHE A N 1
ATOM 795 C CA . PHE A 1 109 ? -1.399 11.981 -8.212 1.00 92.50 109 PHE A CA 1
ATOM 796 C C . PHE A 1 109 ? -1.851 11.008 -7.121 1.00 92.50 109 PHE A C 1
ATOM 798 O O . PHE A 1 109 ? -1.045 10.320 -6.484 1.00 92.50 109 PHE A O 1
ATOM 805 N N . ARG A 1 110 ? -3.168 10.930 -6.927 1.00 94.31 110 ARG A N 1
ATOM 806 C CA . ARG A 1 110 ? -3.804 9.981 -6.019 1.00 94.31 110 ARG A CA 1
ATOM 807 C C . ARG A 1 110 ? -5.073 9.416 -6.636 1.00 94.31 110 ARG A C 1
ATOM 809 O O . ARG A 1 110 ? -5.866 10.154 -7.209 1.00 94.31 110 ARG A O 1
ATOM 816 N N . VAL A 1 111 ? -5.267 8.117 -6.458 1.00 94.12 111 VAL A N 1
ATOM 817 C CA . VAL A 1 111 ? -6.541 7.438 -6.690 1.00 94.12 111 VAL A CA 1
ATOM 818 C C . VAL A 1 111 ? -7.205 7.241 -5.335 1.00 94.12 111 VAL A C 1
ATOM 820 O O . VAL A 1 111 ? -6.581 6.708 -4.417 1.00 94.12 111 VAL A O 1
ATOM 823 N N . ILE A 1 112 ? -8.448 7.695 -5.208 1.00 93.69 112 ILE A N 1
ATOM 824 C CA . ILE A 1 112 ? -9.251 7.565 -3.993 1.00 93.69 112 ILE A CA 1
ATOM 825 C C . ILE A 1 112 ? -10.448 6.684 -4.324 1.00 93.69 112 ILE A C 1
ATOM 827 O O . ILE A 1 112 ? -11.133 6.920 -5.315 1.00 93.69 112 ILE A O 1
ATOM 831 N N . VAL A 1 113 ? -10.689 5.680 -3.488 1.00 92.81 113 VAL A N 1
ATOM 832 C CA . VAL A 1 113 ? -11.886 4.846 -3.541 1.00 92.81 113 VAL A CA 1
ATOM 833 C C . VAL A 1 113 ? -12.649 5.017 -2.240 1.00 92.81 113 VAL A C 1
ATOM 835 O O . VAL A 1 113 ? -12.105 4.760 -1.170 1.00 92.81 113 VAL A O 1
ATOM 838 N N . THR A 1 114 ? -13.907 5.424 -2.335 1.00 90.88 114 THR A N 1
ATOM 839 C CA . THR A 1 114 ? -14.832 5.569 -1.205 1.00 90.88 114 THR A CA 1
ATOM 840 C C . THR A 1 114 ? -15.989 4.587 -1.341 1.00 90.88 114 THR A C 1
ATOM 842 O O . THR A 1 114 ? -16.313 4.148 -2.444 1.00 90.88 114 THR A O 1
ATOM 845 N N . GLY A 1 115 ? -16.628 4.232 -0.221 1.00 79.19 115 GLY A N 1
ATOM 846 C CA . GLY A 1 115 ? -17.768 3.301 -0.212 1.00 79.19 115 GLY A CA 1
ATOM 847 C C . GLY A 1 115 ? -18.996 3.805 -0.982 1.00 79.19 115 GLY A C 1
ATOM 848 O O . GLY A 1 115 ? -19.789 3.012 -1.480 1.00 79.19 115 GLY A O 1
ATOM 849 N N . THR A 1 116 ? -19.127 5.120 -1.140 1.00 66.06 116 THR A N 1
ATOM 850 C CA . THR A 1 116 ? -20.064 5.746 -2.071 1.00 66.06 116 THR A CA 1
ATOM 851 C C . THR A 1 116 ? -19.298 6.059 -3.346 1.00 66.06 116 THR A C 1
ATOM 853 O O . THR A 1 116 ? -18.499 6.996 -3.354 1.00 66.06 116 THR A O 1
ATOM 856 N N . GLY A 1 117 ? -19.475 5.257 -4.397 1.00 51.28 117 GLY A N 1
ATOM 857 C CA . GLY A 1 117 ? -18.988 5.631 -5.724 1.00 51.28 117 GLY A CA 1
ATOM 858 C C . GLY A 1 117 ? -19.599 6.982 -6.095 1.00 51.28 117 GLY A C 1
ATOM 859 O O . GLY A 1 117 ? -20.815 7.061 -6.253 1.00 51.28 117 GLY A O 1
ATOM 860 N N . ALA A 1 118 ? -18.779 8.030 -6.120 1.00 40.53 118 ALA A N 1
ATOM 861 C CA . ALA A 1 118 ? -19.148 9.361 -6.590 1.00 40.53 118 ALA A CA 1
ATOM 862 C C . ALA A 1 118 ? -18.691 9.525 -8.039 1.00 40.53 118 ALA A C 1
ATOM 864 O O . ALA A 1 118 ? -17.571 9.052 -8.347 1.00 40.53 118 ALA A O 1
#

Foldseek 3Di:
DDDDDDDDDDDDDDPDDPPPPDPPDPDDDDDPDDDQLPDQDDDPQKDWDAADWGRDPSDIDGDHDVVVVDGGDIDRDDDDDPDDDDDDDDCPVPQWDKDFDADPVGTPDIDIGGPDDD

Radius of gyration: 29.46 Å; chains: 1; bounding box: 32×32×115 Å

Secondary structure (DSSP, 8-state):
--------------------PPPPP----S-SS---S-SSS--TTEEEEESEEEEETTEEEEE--GGGTS--EEEE----SS---------TT-SEEEEEEEETTEEEEEEEEESS--